Protein AF-A0A3C0PLT1-F1 (afdb_monomer)

Nearest PDB structures (foldseek):
  1tel-assembly1_B  TM=7.693E-01  e=4.398E-04  Chlorobaculum tepidum TLS
  2oem-assembly1_B  TM=7.944E-01  e=1.362E-03  Geobacillus kaustophilus
  1tel-assembly1_A  TM=7.881E-01  e=7.513E-04  Chlorobaculum tepidum TLS
  2oej-assembly1_B  TM=8.144E-01  e=2.469E-03  Geobacillus kaustophilus
  1ykw-assembly1_B  TM=8.761E-01  e=9.700E-03  Chlorobaculum tepidum

Secondary structure (DSSP, 8-state):
--EEEEEEEEEETT-HHHHHHHHHHHTTTS-SS--TT--HHHHHHH--EEEEEEEEEEESS-SS--SS--S-EEEEEEEEEEEGGGT---

pLDDT: mean 87.84, std 12.7, range [56.0, 98.69]

Foldseek 3Di:
DAKDKDKDWDKAQVDPVVVLLVVQCCVWVNDPDDDPPDDPVNCVQTTKDFPDKAWDDKDCDDPDDDPDHHRIITIIMIMIIGGNVRPDDD

Mean predicted aligned error: 5.53 Å

Solvent-accessible surface area (backbone atoms only — not comparable to full-atom values): 5444 Å² total; per-residue (Å²): 145,62,61,49,74,49,75,40,84,45,74,34,54,74,38,64,71,57,49,46,52,49,54,28,29,60,74,40,73,65,47,93,60,87,51,97,85,60,48,71,70,57,48,71,62,48,42,34,40,76,77,45,77,44,82,74,50,70,36,68,63,73,96,59,98,64,94,74,80,53,77,47,28,34,26,28,42,37,29,40,34,34,36,43,84,81,72,64,93,126

Sequence (90 aa):
MNRITATYDIETPLGLAQAAAVMAGEQSTGTFVRLASETDALRERAAAQVDRIVPTGSSATPSLPCRKTGDVYERGLVTISWPLANFGVS

Structure (mmCIF, N/CA/C/O backbone):
data_AF-A0A3C0PLT1-F1
#
_entry.id   AF-A0A3C0PLT1-F1
#
loop_
_atom_site.group_PDB
_atom_site.id
_atom_site.type_symbol
_atom_site.label_atom_id
_atom_site.label_alt_id
_atom_site.label_comp_id
_atom_site.label_asym_id
_atom_site.label_entity_id
_atom_site.label_seq_id
_atom_site.pdbx_PDB_ins_code
_atom_site.Cartn_x
_atom_site.Cartn_y
_atom_site.Cartn_z
_atom_site.occupancy
_atom_site.B_iso_or_equiv
_atom_site.auth_seq_id
_atom_site.auth_comp_id
_atom_site.auth_asym_id
_atom_site.auth_atom_id
_atom_site.pdbx_PDB_model_num
ATOM 1 N N . MET A 1 1 ? 8.435 -14.356 -13.880 1.00 56.53 1 MET A N 1
ATOM 2 C CA . MET A 1 1 ? 8.510 -15.011 -12.557 1.00 56.53 1 MET A CA 1
ATOM 3 C C . MET A 1 1 ? 9.828 -14.627 -11.880 1.00 56.53 1 MET A C 1
ATOM 5 O O . MET A 1 1 ? 10.716 -15.452 -11.778 1.00 56.53 1 MET A O 1
ATOM 9 N N . ASN A 1 2 ? 9.993 -13.341 -11.529 1.00 86.00 2 ASN A N 1
ATOM 10 C CA . ASN A 1 2 ? 11.222 -12.806 -10.914 1.00 86.00 2 ASN A CA 1
ATOM 11 C C . ASN A 1 2 ? 10.902 -11.518 -10.122 1.00 86.00 2 ASN A C 1
ATOM 13 O O . ASN A 1 2 ? 11.405 -10.436 -10.427 1.00 86.00 2 ASN A O 1
ATOM 17 N N . ARG A 1 3 ? 9.958 -11.609 -9.176 1.00 91.88 3 ARG A N 1
ATOM 18 C CA . ARG A 1 3 ? 9.551 -10.495 -8.307 1.00 91.88 3 ARG A CA 1
ATOM 19 C C . ARG A 1 3 ? 9.677 -10.902 -6.843 1.00 91.88 3 ARG A C 1
ATOM 21 O O . ARG A 1 3 ? 9.367 -12.041 -6.506 1.00 91.88 3 ARG A O 1
ATOM 28 N N . ILE A 1 4 ? 10.104 -9.977 -5.994 1.00 94.06 4 ILE A N 1
ATOM 29 C CA . ILE A 1 4 ? 10.004 -10.114 -4.537 1.00 94.06 4 ILE A CA 1
ATOM 30 C C . ILE A 1 4 ? 8.611 -9.650 -4.135 1.00 94.06 4 ILE A C 1
ATOM 32 O O . ILE A 1 4 ? 8.120 -8.677 -4.697 1.00 94.06 4 ILE A O 1
ATOM 36 N N . THR A 1 5 ? 7.978 -10.346 -3.195 1.00 96.25 5 THR A N 1
ATOM 37 C CA . THR A 1 5 ? 6.627 -10.026 -2.720 1.00 96.25 5 THR A CA 1
ATOM 38 C C . THR A 1 5 ? 6.640 -9.867 -1.209 1.00 96.25 5 THR A C 1
ATOM 40 O O . THR A 1 5 ? 7.242 -10.682 -0.511 1.00 96.25 5 THR A O 1
ATOM 43 N N . ALA A 1 6 ? 5.951 -8.848 -0.707 1.00 97.69 6 ALA A N 1
ATOM 44 C CA . ALA A 1 6 ? 5.731 -8.639 0.716 1.00 97.69 6 ALA A CA 1
ATOM 45 C C . ALA A 1 6 ? 4.257 -8.330 0.977 1.00 97.69 6 ALA A C 1
ATOM 47 O O . ALA A 1 6 ? 3.596 -7.674 0.173 1.00 97.69 6 ALA A O 1
ATOM 48 N N . THR A 1 7 ? 3.747 -8.814 2.108 1.00 98.44 7 THR A N 1
ATOM 49 C CA . THR A 1 7 ? 2.413 -8.460 2.601 1.00 98.44 7 THR A CA 1
ATOM 50 C C . THR A 1 7 ? 2.559 -7.646 3.875 1.00 98.44 7 THR A C 1
ATOM 52 O O . THR A 1 7 ? 3.220 -8.082 4.814 1.00 98.44 7 THR A O 1
ATOM 55 N N . TYR A 1 8 ? 1.937 -6.475 3.888 1.00 97.94 8 TYR A N 1
ATOM 56 C CA . TYR A 1 8 ? 1.933 -5.537 5.001 1.00 97.94 8 TYR A CA 1
ATOM 57 C C . TYR A 1 8 ? 0.556 -5.511 5.635 1.00 97.94 8 TYR A C 1
ATOM 59 O O . TYR A 1 8 ? -0.442 -5.504 4.923 1.00 97.94 8 TYR A O 1
ATOM 67 N N . ASP A 1 9 ? 0.513 -5.431 6.956 1.00 97.94 9 ASP A N 1
ATOM 68 C CA . ASP A 1 9 ? -0.664 -4.966 7.679 1.00 97.94 9 ASP A CA 1
ATOM 69 C C . ASP A 1 9 ? -0.513 -3.457 7.870 1.00 97.94 9 ASP A C 1
ATOM 71 O O . ASP A 1 9 ? 0.446 -3.006 8.503 1.00 97.94 9 ASP A O 1
ATOM 75 N N . ILE A 1 10 ? -1.396 -2.683 7.241 1.00 96.94 10 ILE A N 1
ATOM 76 C CA . ILE A 1 10 ? -1.333 -1.221 7.254 1.00 96.94 10 ILE A CA 1
ATOM 77 C C . ILE A 1 10 ? -2.606 -0.630 7.833 1.00 96.94 10 ILE A C 1
ATOM 79 O O . ILE A 1 10 ? -3.691 -1.181 7.668 1.00 96.94 10 ILE A O 1
ATOM 83 N N . GLU A 1 11 ? -2.458 0.543 8.439 1.00 97.44 11 GLU A N 1
ATOM 84 C CA . GLU A 1 11 ? -3.547 1.387 8.911 1.00 97.44 11 GLU A CA 1
ATOM 85 C C . GLU A 1 11 ? -3.365 2.798 8.341 1.00 97.44 11 GLU A C 1
ATOM 87 O O . GLU A 1 11 ? -2.262 3.351 8.365 1.00 97.44 11 GLU A O 1
ATOM 92 N N . THR A 1 12 ? -4.424 3.379 7.774 1.00 96.62 12 THR A N 1
ATOM 93 C CA . THR A 1 12 ? -4.323 4.651 7.050 1.00 96.62 12 THR A CA 1
ATOM 94 C C . THR A 1 12 ? -5.625 5.456 7.076 1.00 96.62 12 THR A C 1
ATOM 96 O O . THR A 1 12 ? -6.695 4.892 6.853 1.00 96.62 12 THR A O 1
ATOM 99 N N . PRO A 1 13 ? -5.556 6.789 7.265 1.00 96.12 13 PRO A N 1
ATOM 100 C CA . PRO A 1 13 ? -6.712 7.671 7.102 1.00 96.12 13 PRO A CA 1
ATOM 101 C C . PRO A 1 13 ? -6.978 8.068 5.636 1.00 96.12 13 PRO A C 1
ATOM 103 O O . PRO A 1 13 ? -7.905 8.817 5.360 1.00 96.12 13 PRO A O 1
ATOM 106 N N . LEU A 1 14 ? -6.143 7.627 4.686 1.00 94.88 14 LEU A N 1
ATOM 107 C CA . LEU A 1 14 ? -6.256 7.970 3.257 1.00 94.88 14 LEU A CA 1
ATOM 108 C C . LEU A 1 14 ? -7.057 6.939 2.442 1.00 94.88 14 LEU A C 1
ATOM 110 O O . LEU A 1 14 ? -7.249 7.108 1.242 1.00 94.88 14 LEU A O 1
ATOM 114 N N . GLY A 1 15 ? -7.463 5.838 3.072 1.00 96.00 15 GLY A N 1
ATOM 115 C CA . GLY A 1 15 ? -7.991 4.657 2.396 1.00 96.00 15 GLY A CA 1
ATOM 116 C C . GLY A 1 15 ? -6.895 3.707 1.899 1.00 96.00 15 GLY A C 1
ATOM 117 O O . GLY A 1 15 ? -5.801 4.122 1.489 1.00 96.00 15 GLY A O 1
ATOM 118 N N . LEU A 1 16 ? -7.180 2.402 1.941 1.00 97.81 16 LEU A N 1
ATOM 119 C CA . LEU A 1 16 ? -6.183 1.357 1.660 1.00 97.81 16 LEU A CA 1
ATOM 120 C C . LEU A 1 16 ? -5.641 1.410 0.226 1.00 97.81 16 LEU A C 1
ATOM 122 O O . LEU A 1 16 ? -4.441 1.236 0.019 1.00 97.81 16 LEU A O 1
ATOM 126 N N . ALA A 1 17 ? -6.496 1.690 -0.762 1.00 96.94 17 ALA A N 1
ATOM 127 C CA . ALA A 1 17 ? -6.091 1.743 -2.169 1.00 96.94 17 ALA A CA 1
ATOM 128 C C . ALA A 1 17 ? -5.095 2.876 -2.443 1.00 96.94 17 ALA A C 1
ATOM 130 O O . ALA A 1 17 ? -4.073 2.668 -3.100 1.00 96.94 17 ALA A O 1
ATOM 131 N N . GLN A 1 18 ? -5.362 4.065 -1.897 1.00 96.00 18 GLN A N 1
ATOM 132 C CA . GLN A 1 18 ? -4.475 5.212 -2.054 1.00 96.00 18 GLN A CA 1
ATOM 133 C C . GLN A 1 18 ? -3.145 4.982 -1.330 1.00 96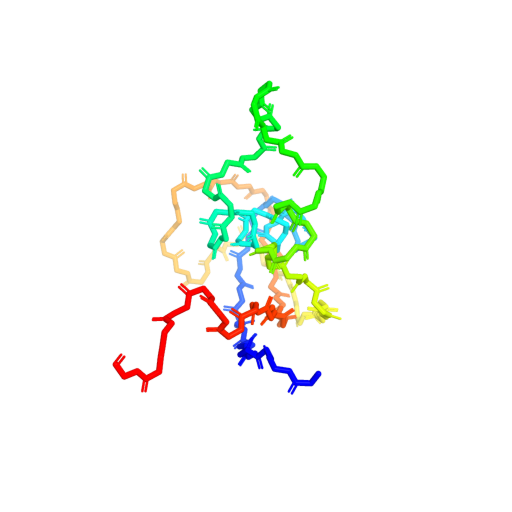.00 18 GLN A C 1
ATOM 135 O O . GLN A 1 18 ? -2.085 5.240 -1.901 1.00 96.00 18 GLN A O 1
ATOM 140 N N . ALA A 1 19 ? -3.182 4.463 -0.100 1.00 95.69 19 ALA A N 1
ATOM 141 C CA . ALA A 1 19 ? -1.969 4.161 0.654 1.00 95.69 19 ALA A CA 1
ATOM 142 C C . ALA A 1 19 ? -1.109 3.089 -0.033 1.00 95.69 19 ALA A C 1
ATOM 144 O O . ALA A 1 19 ? 0.102 3.262 -0.144 1.00 95.69 19 ALA A O 1
ATOM 145 N N . ALA A 1 20 ? -1.722 2.026 -0.560 1.00 96.88 20 ALA A N 1
ATOM 146 C CA . ALA A 1 20 ? -1.015 0.985 -1.299 1.00 96.88 20 ALA A CA 1
ATOM 147 C C . ALA A 1 20 ? -0.344 1.533 -2.570 1.00 96.88 20 ALA A C 1
ATOM 149 O O . ALA A 1 20 ? 0.818 1.222 -2.836 1.00 96.88 20 ALA A O 1
ATOM 150 N N . ALA A 1 21 ? -1.041 2.390 -3.326 1.00 94.31 21 ALA A N 1
ATOM 151 C CA . ALA A 1 21 ? -0.477 3.043 -4.507 1.00 94.31 21 ALA A CA 1
ATOM 152 C C . ALA A 1 21 ? 0.727 3.930 -4.149 1.00 94.31 21 ALA A C 1
ATOM 154 O O . ALA A 1 21 ? 1.738 3.913 -4.852 1.00 94.31 21 ALA A O 1
ATOM 155 N N . VAL A 1 22 ? 0.639 4.654 -3.027 1.00 93.00 22 VAL A N 1
ATOM 156 C CA . VAL A 1 22 ? 1.743 5.451 -2.479 1.00 93.00 22 VAL A CA 1
ATOM 157 C C . VAL A 1 22 ? 2.939 4.582 -2.111 1.00 93.00 22 VAL A C 1
ATOM 159 O O . VAL A 1 22 ? 4.050 4.861 -2.553 1.00 93.00 22 VAL A O 1
ATOM 162 N N . MET A 1 23 ? 2.716 3.509 -1.351 1.00 94.50 23 MET A N 1
ATOM 163 C CA . MET A 1 23 ? 3.779 2.584 -0.957 1.00 94.50 23 MET A CA 1
ATOM 164 C C . MET A 1 23 ? 4.485 1.986 -2.178 1.00 94.50 23 MET A C 1
ATOM 166 O O . MET A 1 23 ? 5.711 1.966 -2.223 1.00 94.50 23 MET A O 1
ATOM 170 N N . ALA A 1 24 ? 3.729 1.543 -3.184 1.00 93.19 24 ALA A N 1
ATOM 171 C CA . 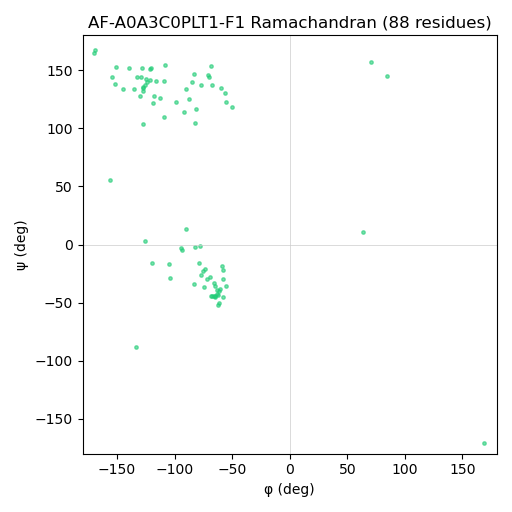ALA A 1 24 ? 4.291 0.967 -4.401 1.00 93.19 24 ALA A CA 1
ATOM 172 C C . ALA A 1 24 ? 5.109 1.993 -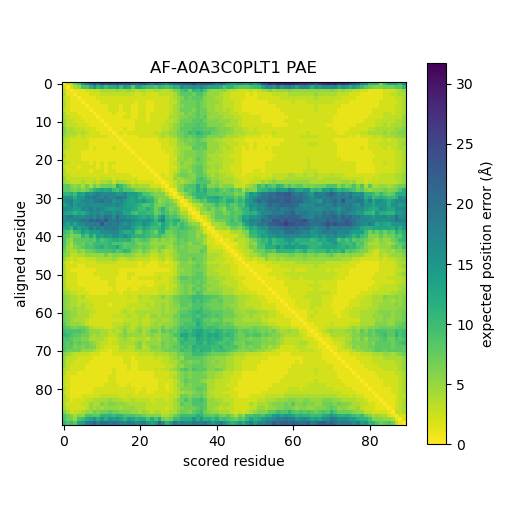5.212 1.00 93.19 24 ALA A C 1
ATOM 174 O O . ALA A 1 24 ? 6.223 1.688 -5.645 1.00 93.19 24 ALA A O 1
ATOM 175 N N . GLY A 1 25 ? 4.591 3.211 -5.398 1.00 89.62 25 GLY A N 1
ATOM 176 C CA . GLY A 1 25 ? 5.283 4.265 -6.148 1.00 89.62 25 GLY A CA 1
ATOM 177 C C . GLY A 1 25 ? 6.612 4.670 -5.506 1.00 89.62 25 GLY A C 1
ATOM 178 O O . GLY A 1 25 ? 7.660 4.609 -6.151 1.00 89.62 25 GLY A O 1
ATOM 179 N N . GLU A 1 26 ? 6.582 4.991 -4.212 1.00 90.44 26 GLU A N 1
ATOM 180 C CA . GLU A 1 26 ? 7.762 5.445 -3.466 1.00 90.44 26 GLU A CA 1
ATOM 181 C C . GLU A 1 26 ? 8.835 4.359 -3.338 1.00 90.44 26 GLU A C 1
ATOM 183 O O . GLU A 1 26 ? 10.026 4.652 -3.362 1.00 90.44 26 GLU A O 1
ATOM 188 N N . GLN A 1 27 ? 8.432 3.088 -3.249 1.00 88.25 27 GLN A N 1
ATOM 189 C CA . GLN A 1 27 ? 9.357 1.958 -3.110 1.00 88.25 27 GLN A CA 1
ATOM 190 C C . GLN A 1 27 ? 9.813 1.373 -4.456 1.00 88.25 27 GLN A C 1
ATOM 192 O O . GLN A 1 27 ? 10.358 0.270 -4.492 1.00 88.25 27 GLN A O 1
ATOM 197 N N . SER A 1 28 ? 9.573 2.061 -5.576 1.00 84.44 28 SER A N 1
ATOM 198 C CA . SER A 1 28 ? 10.090 1.638 -6.882 1.00 84.44 28 SER A CA 1
ATOM 199 C C . SER A 1 28 ? 10.725 2.772 -7.671 1.00 84.44 28 SER A C 1
ATOM 201 O O . SER A 1 28 ? 11.928 2.982 -7.568 1.00 84.44 28 SER A O 1
ATOM 203 N N . THR A 1 29 ? 9.948 3.504 -8.465 1.00 75.94 29 THR A N 1
ATOM 204 C CA . THR A 1 29 ? 10.466 4.554 -9.354 1.00 75.94 29 THR A CA 1
ATOM 205 C C . THR A 1 29 ? 10.790 5.855 -8.614 1.00 75.94 29 THR A C 1
ATOM 207 O O . THR A 1 29 ? 11.259 6.808 -9.231 1.00 75.94 29 THR A O 1
ATOM 210 N N . GLY A 1 30 ? 10.551 5.907 -7.296 1.00 66.00 30 GLY A N 1
ATOM 211 C CA . GLY A 1 30 ? 10.915 7.029 -6.423 1.00 66.00 30 GLY A CA 1
ATOM 212 C C . GLY A 1 30 ? 10.194 8.338 -6.754 1.00 66.00 30 GLY A C 1
ATOM 213 O O . GLY A 1 30 ? 10.585 9.396 -6.268 1.00 66.00 30 GLY A O 1
ATOM 214 N N . THR A 1 31 ? 9.179 8.286 -7.620 1.00 58.34 31 THR A N 1
ATOM 215 C CA . THR A 1 31 ? 8.403 9.445 -8.049 1.00 58.34 31 THR A CA 1
ATOM 216 C C . THR A 1 31 ? 6.940 9.062 -8.265 1.00 58.34 31 THR A C 1
ATOM 218 O O . THR A 1 31 ? 6.607 8.067 -8.912 1.00 58.34 31 THR A O 1
ATOM 221 N N . PHE A 1 32 ? 6.044 9.896 -7.737 1.00 56.81 32 PHE A N 1
ATOM 222 C CA . PHE A 1 32 ? 4.603 9.837 -8.007 1.00 56.81 32 PHE A CA 1
ATOM 223 C C . PHE A 1 32 ? 4.223 10.373 -9.390 1.00 56.81 32 PHE A C 1
ATOM 225 O O . PHE A 1 32 ? 3.150 10.066 -9.910 1.00 56.81 32 PHE A O 1
ATOM 232 N N . VAL A 1 33 ? 5.080 11.225 -9.956 1.00 56.00 33 VAL A N 1
ATOM 233 C CA . VAL A 1 33 ? 4.835 11.986 -11.181 1.00 56.00 33 VAL A CA 1
ATOM 234 C C . VAL A 1 33 ? 5.855 11.548 -12.216 1.00 56.00 33 VAL A C 1
ATOM 236 O O . VAL A 1 33 ? 7.051 11.591 -11.944 1.00 56.00 33 VAL A O 1
ATOM 239 N N . ARG A 1 34 ? 5.370 11.177 -13.408 1.00 60.09 34 ARG A N 1
ATOM 240 C CA . ARG A 1 34 ? 6.222 10.885 -14.565 1.00 60.09 34 ARG A CA 1
ATOM 241 C C . ARG A 1 34 ? 7.205 12.031 -14.771 1.00 60.09 34 ARG A C 1
ATOM 243 O O . ARG A 1 34 ? 6.791 13.159 -15.051 1.00 60.09 34 ARG A O 1
ATOM 250 N N . LEU A 1 35 ? 8.495 11.738 -14.674 1.00 62.66 35 LEU A N 1
ATOM 251 C CA . LEU A 1 35 ? 9.503 12.677 -15.142 1.00 62.66 35 LEU A CA 1
ATOM 252 C C . LEU A 1 35 ? 9.435 12.728 -16.670 1.00 62.66 35 LEU A C 1
ATOM 254 O O . LEU A 1 35 ? 9.198 11.715 -17.323 1.00 62.66 35 LEU A O 1
ATOM 258 N N . ALA A 1 36 ? 9.659 13.903 -17.258 1.00 61.91 36 ALA A N 1
ATOM 259 C CA . ALA A 1 36 ? 9.623 14.073 -18.715 1.00 61.91 36 ALA A CA 1
ATOM 260 C C . ALA A 1 36 ? 10.630 13.166 -19.456 1.00 61.91 36 ALA A C 1
ATOM 262 O O . ALA A 1 36 ? 10.460 12.885 -20.639 1.00 61.91 36 ALA A O 1
ATOM 263 N N . SER A 1 37 ? 11.670 12.703 -18.756 1.00 60.94 37 SER A N 1
ATOM 264 C CA . SER A 1 37 ? 12.691 11.771 -19.239 1.00 60.94 37 SER A CA 1
ATOM 265 C C . SER A 1 37 ? 12.407 10.298 -18.911 1.00 60.94 37 SER A C 1
ATOM 267 O O . SER A 1 37 ? 13.189 9.428 -19.298 1.00 60.94 37 SER A O 1
ATOM 269 N N . GLU A 1 38 ? 11.325 9.990 -18.191 1.00 62.25 38 GLU A N 1
ATOM 270 C CA . GLU A 1 38 ? 10.977 8.625 -17.812 1.00 62.25 38 GLU A CA 1
ATOM 271 C C . GLU A 1 38 ? 10.267 7.927 -18.975 1.00 62.25 38 GLU A C 1
ATOM 273 O O . GLU A 1 38 ? 9.196 8.338 -19.421 1.00 62.25 38 GLU A O 1
ATOM 278 N N . THR A 1 39 ? 10.881 6.868 -19.498 1.00 69.19 39 THR A N 1
ATOM 279 C CA . THR A 1 39 ? 10.289 6.090 -20.591 1.00 69.19 39 THR A CA 1
ATOM 280 C C . THR A 1 39 ? 9.302 5.065 -20.046 1.00 69.19 39 THR A C 1
ATOM 282 O O . THR A 1 39 ? 9.518 4.481 -18.981 1.00 69.19 39 THR A O 1
ATOM 285 N N . ASP A 1 40 ? 8.246 4.777 -20.809 1.00 69.94 40 ASP A N 1
ATOM 286 C CA . ASP A 1 40 ? 7.265 3.748 -20.440 1.00 69.94 40 ASP A CA 1
ATOM 287 C C . ASP A 1 40 ? 7.924 2.382 -20.196 1.00 69.94 40 ASP A C 1
ATOM 289 O O . ASP A 1 40 ? 7.575 1.685 -19.243 1.00 69.94 40 ASP A O 1
ATOM 293 N N . ALA A 1 41 ? 8.962 2.057 -20.971 1.00 69.56 41 ALA A N 1
ATOM 294 C CA . ALA A 1 41 ? 9.743 0.832 -20.821 1.00 69.56 41 ALA A CA 1
ATOM 295 C C . ALA A 1 41 ? 10.522 0.757 -19.492 1.00 69.56 41 ALA A C 1
ATOM 297 O O . ALA A 1 41 ? 10.669 -0.325 -18.919 1.00 69.56 41 ALA A O 1
ATOM 298 N N . LEU A 1 42 ? 11.031 1.886 -18.980 1.00 72.62 42 LEU A N 1
ATOM 299 C CA . LEU A 1 42 ? 11.713 1.917 -17.682 1.00 72.62 42 LEU A CA 1
ATOM 300 C C . LEU A 1 42 ? 10.719 1.653 -16.551 1.00 72.6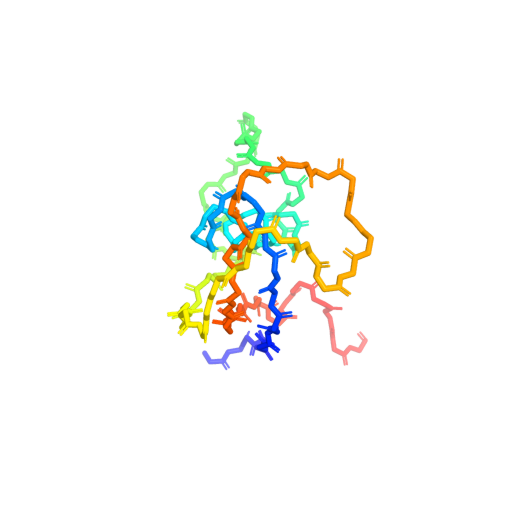2 42 LEU A C 1
ATOM 302 O O . LEU A 1 42 ? 10.989 0.844 -15.664 1.00 72.62 42 LEU A O 1
ATOM 306 N N . ARG A 1 43 ? 9.554 2.296 -16.616 1.00 71.81 43 ARG A N 1
ATOM 307 C CA . ARG A 1 43 ? 8.503 2.151 -15.613 1.00 71.81 43 ARG A CA 1
ATOM 308 C C . ARG A 1 43 ? 7.923 0.741 -15.608 1.00 71.81 43 ARG A C 1
ATOM 310 O O . ARG A 1 43 ? 7.783 0.156 -14.542 1.00 71.81 43 ARG A O 1
ATOM 317 N N . GLU A 1 44 ? 7.649 0.157 -16.771 1.00 74.19 44 GLU A N 1
ATOM 318 C CA . GLU A 1 44 ? 7.154 -1.221 -16.863 1.00 74.19 44 GLU A CA 1
ATOM 319 C C . GLU A 1 44 ? 8.147 -2.230 -16.264 1.00 74.19 44 GLU A C 1
ATOM 321 O O . GLU A 1 44 ? 7.751 -3.158 -15.557 1.00 74.19 44 GLU A O 1
ATOM 326 N N . ARG A 1 45 ? 9.452 -2.010 -16.469 1.00 80.25 45 ARG A N 1
ATOM 327 C CA . ARG A 1 45 ? 10.496 -2.886 -15.926 1.00 80.25 45 ARG A CA 1
ATOM 328 C C . ARG A 1 45 ? 10.720 -2.711 -14.425 1.00 80.25 45 ARG A C 1
ATOM 330 O O . ARG A 1 45 ? 11.036 -3.699 -13.769 1.00 80.25 45 ARG A O 1
ATOM 337 N N . ALA A 1 46 ? 10.618 -1.487 -13.907 1.00 84.50 46 ALA A N 1
ATOM 338 C CA . ALA A 1 46 ? 11.051 -1.138 -12.551 1.00 84.50 46 ALA A CA 1
ATOM 339 C C . ALA A 1 46 ? 9.902 -0.952 -11.542 1.00 84.50 46 ALA A C 1
ATOM 341 O O . ALA A 1 46 ? 10.154 -0.987 -10.337 1.00 84.50 46 ALA A O 1
ATOM 342 N N . ALA A 1 47 ? 8.655 -0.771 -11.986 1.00 87.62 47 ALA A N 1
ATOM 343 C CA . ALA A 1 47 ? 7.549 -0.431 -11.094 1.00 87.62 47 ALA A CA 1
ATOM 344 C C . ALA A 1 47 ? 7.173 -1.567 -10.132 1.00 87.62 47 ALA A C 1
ATOM 346 O O . ALA A 1 47 ? 7.041 -2.742 -10.511 1.00 87.62 47 ALA A O 1
ATOM 347 N N . ALA A 1 48 ? 6.924 -1.187 -8.879 1.00 93.06 48 ALA A N 1
ATOM 348 C CA . ALA A 1 48 ? 6.207 -2.025 -7.934 1.00 93.06 48 ALA A CA 1
ATOM 349 C C . ALA A 1 48 ? 4.738 -2.156 -8.350 1.00 93.06 48 ALA A C 1
ATOM 351 O O . ALA A 1 48 ? 4.180 -1.280 -9.014 1.00 93.06 48 ALA A O 1
ATOM 352 N N . GLN A 1 49 ? 4.109 -3.251 -7.946 1.00 94.19 49 GLN A N 1
ATOM 353 C CA . GLN A 1 49 ? 2.714 -3.542 -8.251 1.00 94.19 49 GLN A CA 1
ATOM 354 C C . GLN A 1 49 ? 1.979 -3.863 -6.961 1.00 94.19 49 GLN A C 1
ATOM 356 O O . GLN A 1 49 ? 2.484 -4.613 -6.131 1.00 94.19 49 GLN A O 1
ATOM 361 N N . VAL A 1 50 ? 0.796 -3.275 -6.797 1.00 96.75 50 VAL A N 1
ATOM 362 C CA . VAL A 1 50 ? -0.133 -3.663 -5.737 1.00 96.75 50 V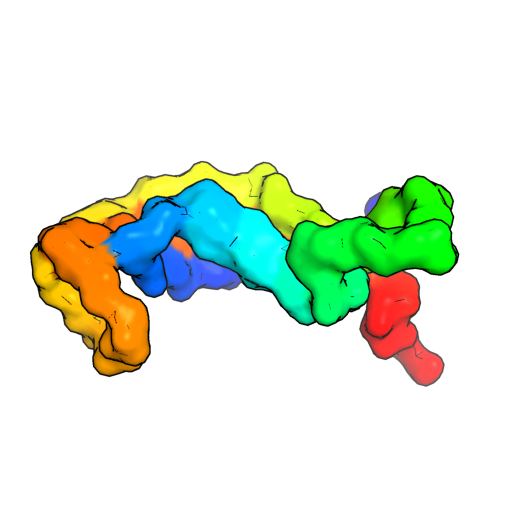AL A CA 1
ATOM 363 C C . VAL A 1 50 ? -0.886 -4.889 -6.232 1.00 96.75 50 VAL A C 1
ATOM 365 O O . VAL A 1 50 ? -1.763 -4.776 -7.086 1.00 96.75 50 VAL A O 1
ATOM 368 N N . ASP A 1 51 ? -0.528 -6.056 -5.710 1.00 97.38 51 ASP A N 1
ATOM 369 C CA . ASP A 1 51 ? -1.089 -7.334 -6.150 1.00 97.38 51 ASP A CA 1
ATOM 370 C C . ASP A 1 51 ? -2.422 -7.632 -5.460 1.00 97.38 51 ASP A C 1
ATOM 372 O O . ASP A 1 51 ? -3.310 -8.264 -6.035 1.00 97.38 51 ASP A O 1
ATOM 376 N N . ARG A 1 52 ? -2.569 -7.203 -4.198 1.00 98.31 52 ARG A N 1
ATOM 377 C CA . ARG A 1 52 ? -3.765 -7.483 -3.400 1.00 98.31 52 ARG A CA 1
ATOM 378 C C . ARG A 1 52 ? -3.997 -6.445 -2.315 1.00 98.31 52 ARG A C 1
ATOM 380 O O . ARG A 1 52 ? -3.054 -5.999 -1.670 1.00 98.31 52 ARG A O 1
AT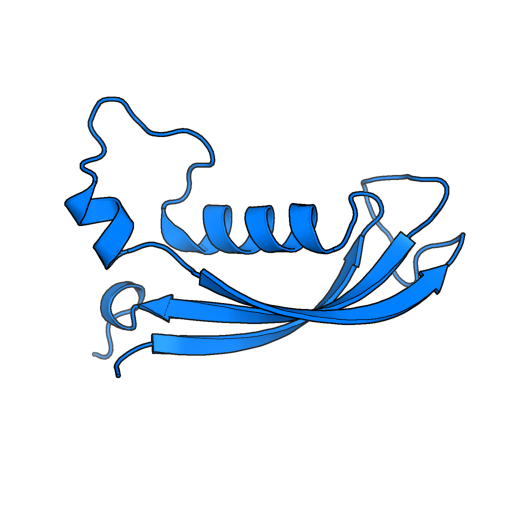OM 387 N N . ILE A 1 53 ? -5.268 -6.148 -2.060 1.00 98.56 53 ILE A N 1
ATOM 388 C CA . ILE A 1 53 ? -5.730 -5.393 -0.893 1.00 98.56 53 ILE A CA 1
ATOM 389 C C . ILE A 1 53 ? -6.870 -6.180 -0.246 1.00 98.56 53 ILE A C 1
ATOM 391 O O . ILE A 1 53 ? -7.824 -6.560 -0.925 1.00 98.56 53 ILE A O 1
ATOM 395 N N . VAL A 1 54 ? -6.768 -6.436 1.057 1.00 98.62 54 VAL A N 1
ATOM 396 C CA . VAL A 1 54 ? -7.795 -7.109 1.860 1.00 98.62 54 VAL A CA 1
ATOM 397 C C . VAL A 1 54 ? -8.109 -6.241 3.077 1.00 98.62 54 VAL A C 1
ATOM 399 O O . VAL A 1 54 ? -7.312 -6.221 4.015 1.00 98.62 54 VAL A O 1
ATOM 402 N N . PRO A 1 55 ? -9.245 -5.524 3.090 1.00 98.25 55 PRO A N 1
ATOM 403 C CA . PRO A 1 55 ? -9.691 -4.802 4.276 1.00 98.25 55 PRO A CA 1
ATOM 404 C C . PRO A 1 55 ? -9.907 -5.764 5.448 1.00 98.25 55 PRO A C 1
ATOM 406 O O . PRO A 1 55 ? -10.503 -6.829 5.282 1.00 98.25 55 PRO A O 1
ATOM 409 N N . THR A 1 56 ? -9.425 -5.389 6.629 1.00 98.38 56 THR A N 1
ATOM 410 C CA . THR A 1 56 ? -9.556 -6.177 7.866 1.00 98.38 56 THR A CA 1
ATOM 411 C C . THR A 1 56 ? -10.308 -5.430 8.963 1.00 98.38 56 THR A C 1
ATOM 413 O O . THR A 1 56 ? -10.781 -6.062 9.905 1.00 98.38 56 THR A O 1
ATOM 416 N N . GLY A 1 57 ? -10.476 -4.112 8.839 1.00 97.44 57 GLY A N 1
ATOM 417 C CA . GLY A 1 57 ? -11.322 -3.330 9.733 1.00 97.44 57 GLY A CA 1
ATOM 418 C C . GLY A 1 57 ? -11.142 -1.827 9.568 1.00 97.44 57 GLY A C 1
ATOM 419 O O . GLY A 1 57 ? -10.476 -1.356 8.648 1.00 97.44 57 GLY A O 1
ATOM 420 N N . SER A 1 58 ? -11.737 -1.075 10.487 1.00 97.38 58 SER A N 1
ATOM 421 C CA . SER A 1 58 ? -11.579 0.374 10.578 1.00 97.38 58 SER A CA 1
ATOM 422 C C . SER A 1 58 ? -11.740 0.849 12.019 1.00 97.38 58 SER A C 1
ATOM 424 O O . SER A 1 58 ? -12.472 0.229 12.791 1.00 97.38 58 SER A O 1
ATOM 426 N N . SER A 1 59 ? -11.104 1.963 12.371 1.00 97.00 59 SER A N 1
ATOM 427 C CA . SER A 1 59 ? -11.165 2.560 13.711 1.00 97.00 59 SER A CA 1
ATOM 428 C C . SER A 1 59 ? -11.252 4.083 13.635 1.00 97.00 59 SER A C 1
ATOM 430 O O . SER A 1 59 ? -10.739 4.680 12.696 1.00 97.00 59 SER A O 1
ATOM 432 N N . ALA A 1 60 ? -11.861 4.724 14.635 1.00 96.44 60 ALA A N 1
ATOM 433 C CA . ALA A 1 60 ? -11.840 6.186 14.777 1.00 96.44 60 ALA A CA 1
ATOM 434 C C . ALA A 1 60 ? -10.521 6.708 15.379 1.00 96.44 60 ALA A C 1
ATOM 436 O O . ALA A 1 60 ? -10.219 7.895 15.310 1.00 96.44 60 ALA A O 1
ATOM 437 N N . THR A 1 61 ? -9.724 5.824 15.983 1.00 94.44 61 THR A N 1
ATOM 438 C CA . THR A 1 61 ? -8.424 6.157 16.575 1.00 94.44 61 THR A CA 1
ATOM 439 C C . THR A 1 61 ? -7.350 5.222 16.035 1.00 94.44 61 THR A C 1
ATOM 441 O O . THR A 1 61 ? -7.591 4.010 16.002 1.00 94.44 61 THR A O 1
ATOM 444 N N . PRO A 1 62 ? -6.167 5.732 15.658 1.00 94.25 62 PRO A N 1
ATOM 445 C CA . PRO A 1 62 ? -5.118 4.889 15.117 1.00 94.25 62 PRO A CA 1
ATOM 446 C C . PRO A 1 62 ? -4.510 4.007 16.214 1.00 94.25 62 PRO A C 1
ATOM 448 O O . PRO A 1 62 ? -4.372 4.412 17.369 1.00 94.25 62 PRO A O 1
ATOM 451 N N . SER A 1 63 ? -4.125 2.796 15.831 1.00 94.31 63 SER A N 1
ATOM 452 C CA . SER A 1 63 ? -3.437 1.814 16.670 1.00 94.31 63 SER A CA 1
ATOM 453 C C . SER A 1 63 ? -2.003 2.223 17.027 1.00 94.31 63 SER A C 1
ATOM 455 O O . SER A 1 63 ? -1.500 1.851 18.088 1.0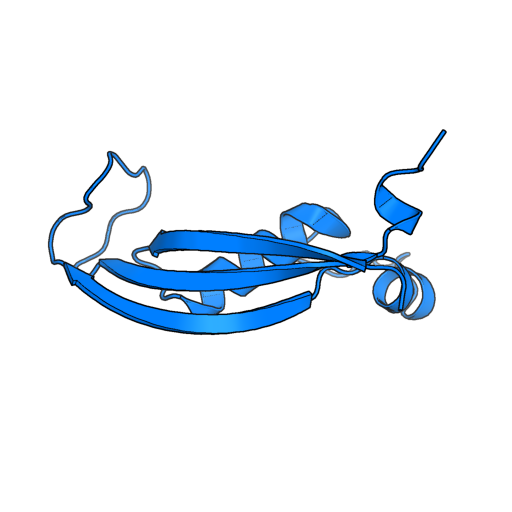0 94.31 63 SER A O 1
ATOM 457 N N . LEU A 1 64 ? -1.354 3.012 16.165 1.00 92.88 64 LEU A N 1
ATOM 458 C CA . LEU A 1 64 ? -0.019 3.577 16.365 1.00 92.88 64 LEU A CA 1
ATOM 459 C C . LEU A 1 64 ? -0.032 5.096 16.131 1.00 92.88 64 LEU A C 1
ATOM 461 O O . LEU A 1 64 ? -0.823 5.584 15.322 1.00 92.88 64 LEU A O 1
ATOM 465 N N . PRO A 1 65 ? 0.862 5.874 16.774 1.00 91.12 65 PRO A N 1
ATOM 466 C CA . PRO A 1 65 ? 0.976 7.303 16.503 1.00 91.12 65 PRO A CA 1
ATOM 467 C C . PRO A 1 65 ? 1.220 7.579 15.013 1.00 91.12 65 PRO A C 1
ATOM 469 O O . PRO A 1 65 ? 2.202 7.115 14.435 1.00 91.12 65 PRO A O 1
ATOM 472 N N . CYS A 1 66 ? 0.345 8.371 14.394 1.00 85.00 66 CYS A N 1
ATOM 473 C CA . CYS A 1 66 ? 0.420 8.715 12.978 1.00 85.00 66 CYS A CA 1
ATOM 474 C C . CYS A 1 66 ? 0.450 10.235 12.795 1.00 85.00 66 CYS A C 1
ATOM 476 O O . CYS A 1 66 ? -0.263 10.968 13.475 1.00 85.00 66 CYS A O 1
ATOM 478 N N . ARG A 1 67 ? 1.271 10.725 11.854 1.00 88.38 67 ARG A N 1
ATOM 479 C CA . ARG A 1 67 ? 1.320 12.159 11.510 1.00 88.38 67 ARG A CA 1
ATOM 480 C C . ARG A 1 67 ? 0.087 12.629 10.740 1.00 88.38 67 ARG A C 1
ATOM 482 O O . ARG A 1 67 ? -0.246 13.806 10.803 1.00 88.38 67 ARG A O 1
ATOM 489 N N . LYS A 1 68 ? -0.542 11.741 9.965 1.00 88.12 68 LYS A N 1
ATOM 490 C CA . LYS A 1 68 ? -1.771 12.046 9.228 1.00 88.12 68 LYS A CA 1
ATOM 491 C C . LYS A 1 68 ? -2.974 11.716 10.103 1.00 88.12 68 LYS A C 1
ATOM 493 O O . LYS A 1 68 ? -3.038 10.642 10.698 1.00 88.12 68 LYS A O 1
ATOM 498 N N . THR A 1 69 ? -3.922 12.639 10.148 1.00 91.88 69 THR A N 1
ATOM 499 C CA . THR A 1 69 ? -5.171 12.500 10.893 1.00 91.88 69 THR A CA 1
ATOM 500 C C . THR A 1 69 ? -6.351 12.313 9.946 1.00 91.88 69 THR A C 1
ATOM 502 O O . THR A 1 69 ? -6.295 12.723 8.786 1.00 91.88 69 THR A O 1
ATOM 505 N N . GLY A 1 70 ? -7.404 11.676 10.444 1.00 91.75 70 GLY A N 1
ATOM 506 C CA . GLY A 1 70 ? -8.677 11.496 9.756 1.00 91.75 70 GLY A CA 1
ATOM 507 C C . GLY A 1 70 ? -9.725 10.966 10.731 1.00 91.75 70 GLY A C 1
ATOM 508 O O . GLY A 1 70 ? -9.378 10.550 11.834 1.00 91.75 70 GLY A O 1
ATOM 509 N N . ASP A 1 71 ? -10.991 10.988 10.324 1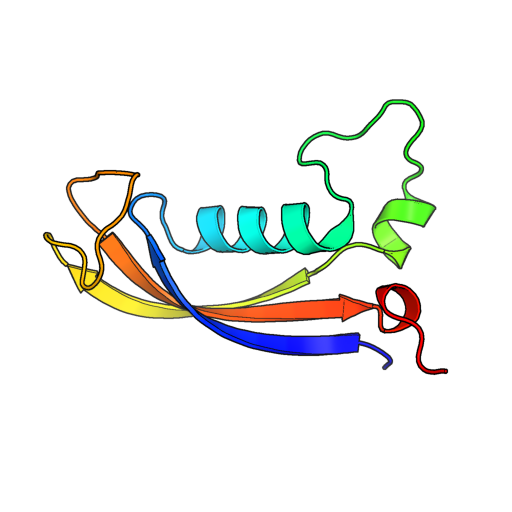.00 94.31 71 ASP A N 1
ATOM 510 C CA . ASP A 1 71 ? -12.102 10.533 11.173 1.00 94.31 71 ASP A CA 1
ATOM 511 C C . ASP A 1 71 ? -12.193 9.003 11.245 1.00 94.31 71 ASP A C 1
ATOM 513 O O . ASP A 1 71 ? -12.697 8.439 12.216 1.00 94.31 71 ASP A O 1
ATOM 517 N N . VAL A 1 72 ? -11.703 8.326 10.204 1.00 96.06 72 VAL A N 1
ATOM 518 C CA . VAL A 1 72 ? -11.665 6.870 10.097 1.00 96.06 72 VAL A CA 1
ATOM 519 C C . VAL A 1 72 ? -10.300 6.448 9.576 1.00 96.06 72 VAL A C 1
ATOM 521 O O . VAL A 1 72 ? -9.786 6.994 8.602 1.00 96.06 72 VAL A O 1
ATOM 524 N N . TYR A 1 73 ? -9.732 5.444 10.227 1.00 97.56 73 TYR A N 1
ATOM 525 C CA . TYR A 1 73 ? -8.498 4.779 9.859 1.00 97.56 73 TYR A CA 1
ATOM 526 C C . TYR A 1 73 ? -8.853 3.383 9.364 1.00 97.56 73 TYR A C 1
ATOM 528 O O . TYR A 1 73 ? -9.285 2.537 10.147 1.00 97.56 73 TYR A O 1
ATOM 536 N N . GLU A 1 74 ? -8.713 3.147 8.064 1.00 97.81 74 GLU A N 1
ATOM 537 C CA . GLU A 1 74 ? -8.902 1.821 7.480 1.00 97.81 74 GLU A CA 1
ATOM 538 C C . GLU A 1 74 ? -7.675 0.957 7.758 1.00 97.81 74 GLU A C 1
ATOM 540 O O . GLU A 1 74 ? -6.543 1.417 7.593 1.00 97.81 74 GLU A O 1
ATOM 545 N N . ARG A 1 75 ? -7.900 -0.307 8.127 1.00 98.06 75 ARG A N 1
ATOM 546 C CA . ARG A 1 75 ? -6.859 -1.318 8.300 1.00 98.06 75 ARG A CA 1
ATOM 547 C C . ARG A 1 75 ? -7.041 -2.448 7.300 1.00 98.06 75 ARG A C 1
ATOM 549 O O . ARG A 1 75 ? -8.165 -2.869 7.015 1.00 98.06 75 ARG A O 1
ATOM 556 N N . GLY A 1 76 ? -5.938 -2.953 6.766 1.00 98.31 76 GLY A N 1
ATOM 557 C CA . GLY A 1 76 ? -5.980 -4.048 5.813 1.00 98.31 76 GLY A CA 1
ATOM 558 C C . GLY A 1 76 ? -4.620 -4.639 5.500 1.00 98.31 76 GLY A C 1
ATOM 559 O O . GLY A 1 76 ? -3.577 -4.040 5.758 1.00 98.31 76 GLY A O 1
ATOM 560 N N . LEU A 1 77 ? -4.657 -5.826 4.900 1.00 98.69 77 LEU A N 1
ATOM 561 C CA . LEU A 1 77 ? -3.482 -6.485 4.353 1.00 98.69 77 LEU A CA 1
ATOM 562 C C . LEU A 1 77 ? -3.262 -6.027 2.912 1.00 98.69 77 LEU A C 1
ATOM 564 O O . LEU A 1 77 ? -4.154 -6.157 2.072 1.00 98.69 77 LEU A O 1
ATOM 568 N N . VAL A 1 78 ? -2.069 -5.524 2.618 1.00 98.62 78 VAL A N 1
ATOM 569 C CA . VAL A 1 78 ? -1.663 -5.089 1.281 1.00 98.62 78 VAL A CA 1
ATOM 570 C C . VAL A 1 78 ? -0.473 -5.914 0.829 1.00 98.62 78 VAL A C 1
ATOM 572 O O . VAL A 1 78 ? 0.571 -5.912 1.478 1.00 98.62 78 VAL A O 1
ATOM 575 N N . THR A 1 79 ? -0.619 -6.603 -0.297 1.00 98.56 79 THR A N 1
ATOM 576 C CA . THR A 1 79 ? 0.470 -7.331 -0.946 1.00 98.56 79 THR A CA 1
ATOM 577 C C . THR A 1 79 ? 1.032 -6.484 -2.077 1.00 98.56 79 THR A C 1
ATOM 579 O O . THR A 1 79 ? 0.293 -6.087 -2.980 1.00 98.56 79 THR A O 1
ATOM 582 N N . ILE A 1 80 ? 2.333 -6.210 -2.018 1.00 97.75 80 ILE A N 1
ATOM 583 C CA . ILE A 1 80 ? 3.073 -5.485 -3.051 1.00 97.75 80 ILE A CA 1
ATOM 584 C C . ILE A 1 80 ? 4.196 -6.386 -3.550 1.00 97.75 80 ILE A C 1
ATOM 586 O O . ILE A 1 80 ? 4.841 -7.085 -2.759 1.00 97.75 80 ILE A O 1
ATOM 590 N N . SER A 1 81 ? 4.446 -6.349 -4.854 1.00 96.12 81 SER A N 1
ATOM 591 C CA . SER A 1 81 ? 5.600 -6.994 -5.459 1.00 96.12 81 SER A CA 1
ATOM 592 C C . SER A 1 81 ? 6.495 -6.007 -6.191 1.00 96.12 81 SER A C 1
ATOM 594 O O . SER A 1 81 ? 6.026 -5.013 -6.748 1.00 96.12 81 SER A O 1
ATOM 596 N N . TRP A 1 82 ? 7.787 -6.321 -6.264 1.00 94.19 82 TRP A N 1
ATOM 597 C CA . TRP A 1 82 ? 8.817 -5.535 -6.948 1.00 94.19 82 TRP A CA 1
ATOM 598 C C . TRP A 1 82 ? 9.630 -6.417 -7.890 1.00 94.19 82 TRP A C 1
ATOM 600 O O . TRP A 1 82 ? 9.912 -7.565 -7.539 1.00 94.19 82 TRP A O 1
ATOM 610 N N . PRO A 1 83 ? 10.067 -5.911 -9.053 1.00 92.19 83 PRO A N 1
ATOM 611 C CA . PRO A 1 83 ? 11.019 -6.621 -9.900 1.00 92.19 83 PRO A CA 1
ATOM 612 C C . PRO A 1 83 ? 12.297 -6.945 -9.118 1.00 92.19 83 PRO A C 1
ATOM 614 O O . PRO A 1 83 ? 12.897 -6.058 -8.517 1.00 92.19 83 PRO A O 1
ATOM 617 N N . LEU A 1 84 ? 12.755 -8.202 -9.157 1.00 90.50 84 LEU A N 1
ATOM 618 C CA . LEU A 1 84 ? 13.989 -8.621 -8.472 1.00 90.50 84 LEU A CA 1
ATOM 619 C C . LEU A 1 84 ? 15.214 -7.819 -8.952 1.00 90.50 84 LEU A C 1
ATOM 621 O O . LEU A 1 84 ? 16.133 -7.552 -8.183 1.00 90.50 84 LEU A O 1
ATOM 625 N N . ALA A 1 85 ? 15.190 -7.379 -10.214 1.00 88.38 85 ALA A N 1
ATOM 626 C CA . ALA A 1 85 ? 16.227 -6.547 -10.817 1.00 88.38 85 ALA A CA 1
ATOM 627 C C . ALA A 1 85 ? 16.451 -5.201 -10.098 1.00 88.38 85 ALA A C 1
ATOM 629 O O . ALA A 1 85 ? 17.508 -4.608 -10.284 1.00 88.38 85 ALA A O 1
ATOM 630 N N . ASN A 1 86 ? 15.505 -4.732 -9.275 1.00 86.56 86 ASN A N 1
ATOM 631 C CA . ASN A 1 86 ? 15.658 -3.487 -8.518 1.00 86.56 86 ASN A CA 1
ATOM 632 C C . ASN A 1 86 ? 16.632 -3.612 -7.333 1.00 86.56 86 ASN A C 1
ATOM 634 O O . ASN A 1 86 ? 17.125 -2.595 -6.857 1.00 86.56 86 ASN A O 1
ATOM 638 N N . PHE A 1 87 ? 16.891 -4.828 -6.841 1.00 85.31 87 PHE A N 1
ATOM 639 C CA . PHE A 1 87 ? 17.664 -5.054 -5.612 1.00 85.31 87 PHE A CA 1
ATOM 640 C C . PHE A 1 87 ? 19.093 -5.530 -5.885 1.00 85.31 87 PHE A C 1
ATOM 642 O O . PHE A 1 87 ? 19.990 -5.262 -5.091 1.00 85.31 87 PHE A O 1
ATOM 649 N N . GLY A 1 88 ? 19.308 -6.232 -7.004 1.00 76.69 88 GLY A N 1
ATOM 650 C CA . GLY A 1 88 ? 20.516 -7.035 -7.199 1.00 76.69 88 GLY A CA 1
ATOM 651 C C . GLY A 1 88 ? 20.515 -8.280 -6.301 1.00 76.69 88 GLY A C 1
ATOM 652 O O . GLY A 1 88 ? 19.799 -8.348 -5.303 1.00 76.69 88 GLY A O 1
ATOM 653 N N . VAL A 1 89 ? 21.268 -9.311 -6.685 1.00 77.88 89 VAL A N 1
ATOM 654 C CA . VAL A 1 89 ? 21.328 -10.592 -5.945 1.00 77.88 89 VAL A CA 1
ATOM 655 C C . VAL A 1 89 ? 22.751 -11.015 -5.573 1.00 77.88 89 VAL A C 1
ATOM 657 O O . VAL A 1 89 ? 22.933 -12.094 -5.013 1.00 77.88 89 VAL A O 1
ATOM 660 N N . SER A 1 90 ? 23.750 -10.181 -5.880 1.00 62.03 90 SER A N 1
ATOM 661 C CA . SER A 1 90 ? 25.178 -10.438 -5.651 1.00 62.03 90 SER A CA 1
ATOM 662 C C . SER A 1 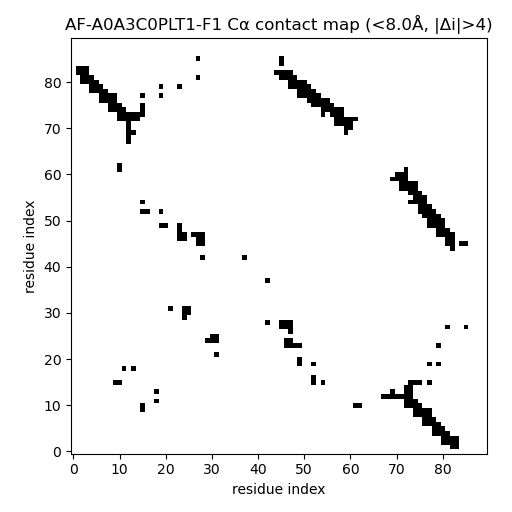90 ? 26.008 -9.201 -5.952 1.00 62.03 90 SER A C 1
ATOM 664 O O . SER A 1 90 ? 25.743 -8.621 -7.033 1.00 62.03 90 SER A O 1
#

Radius of gyration: 14.92 Å; Cα contacts (8 Å, |Δi|>4): 152; chains: 1; bounding box: 37×29×38 Å